Protein AF-A0A497PSB1-F1 (afdb_monomer_lite)

Secondary structure (DSSP, 8-state):
-HHHHHHHHHHHHHHHHHTT-HHHHHHHHHHHHHHHHHTT-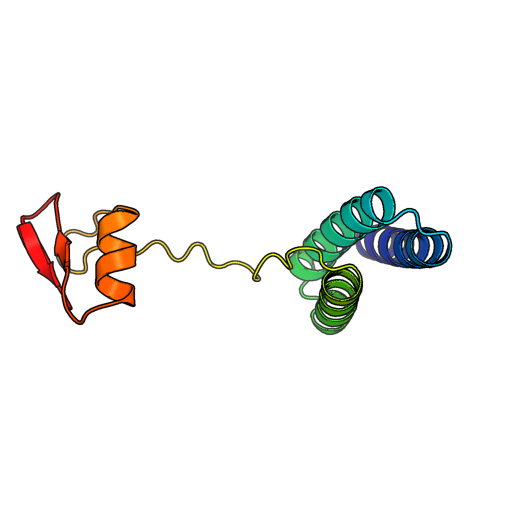HHHHHHHHHHHHHTT-----SS-----B-TTT-PBPPHHHHHHHHHSS-EE-TTT--EE-

Sequence (101 aa):
DKWYTAWNAFGLANALRGMGRLEDARSLLQEALESFRAQNQNTFADWVEKALADIGADVPSPGELRVWLCPLCGSKFTADQVTSLKSGPTATCEYCGTATG

pLDDT: mean 89.42, std 10.65, range [48.12, 98.31]

Structure (mmCIF, N/CA/C/O backbone):
data_AF-A0A497PSB1-F1
#
_entry.id   AF-A0A497PSB1-F1
#
loop_
_atom_site.group_PDB
_atom_site.id
_atom_site.type_symbol
_atom_site.label_atom_id
_atom_site.label_alt_id
_atom_site.label_comp_id
_atom_site.label_asym_id
_atom_site.label_entity_id
_atom_site.label_seq_id
_atom_site.pdbx_PDB_ins_code
_atom_site.Cartn_x
_atom_site.Cartn_y
_atom_site.Cartn_z
_atom_site.occupancy
_atom_site.B_iso_or_equiv
_atom_site.auth_seq_id
_atom_site.auth_comp_id
_atom_site.auth_asym_id
_atom_site.auth_atom_id
_atom_site.pdbx_PDB_model_num
ATOM 1 N N . ASP A 1 1 ? 20.134 5.102 6.732 1.00 76.81 1 ASP A N 1
ATOM 2 C CA . ASP A 1 1 ? 19.955 3.819 6.034 1.00 76.81 1 ASP A CA 1
ATOM 3 C C . ASP A 1 1 ? 18.457 3.611 5.830 1.00 76.81 1 ASP A C 1
ATOM 5 O O . ASP A 1 1 ? 17.718 3.671 6.807 1.00 76.81 1 ASP A O 1
ATOM 9 N N . LYS A 1 2 ? 18.004 3.513 4.573 1.00 86.12 2 LYS A N 1
ATOM 10 C CA . LYS A 1 2 ? 16.574 3.541 4.208 1.00 86.12 2 LYS A CA 1
ATOM 11 C C . LYS A 1 2 ? 15.831 2.273 4.635 1.00 86.12 2 LYS A C 1
ATOM 13 O O . LYS A 1 2 ? 14.629 2.337 4.880 1.00 86.12 2 LYS A O 1
ATOM 18 N N . TRP A 1 3 ? 16.532 1.147 4.769 1.00 93.12 3 TRP A N 1
ATOM 19 C CA . TRP A 1 3 ? 15.918 -0.108 5.195 1.00 93.12 3 TRP A CA 1
ATOM 20 C C . TRP A 1 3 ? 15.488 -0.044 6.664 1.00 93.12 3 TRP A C 1
ATOM 22 O O . TRP A 1 3 ? 14.330 -0.308 6.980 1.00 93.12 3 TRP A O 1
ATOM 32 N N . TYR A 1 4 ? 16.381 0.400 7.558 1.00 95.00 4 TYR A N 1
ATOM 33 C CA . TYR A 1 4 ? 16.064 0.503 8.990 1.00 95.00 4 TYR A CA 1
ATOM 34 C C . TYR A 1 4 ? 14.954 1.517 9.269 1.00 95.00 4 TYR A C 1
ATOM 36 O O . TYR A 1 4 ? 14.143 1.299 10.164 1.00 95.00 4 TYR A O 1
ATOM 44 N N . THR A 1 5 ? 14.877 2.607 8.500 1.00 96.38 5 THR A N 1
ATOM 45 C CA . THR A 1 5 ? 13.768 3.565 8.613 1.00 96.38 5 THR A CA 1
ATOM 46 C C . THR A 1 5 ? 12.428 2.903 8.289 1.00 96.38 5 THR A C 1
ATOM 48 O O . THR A 1 5 ? 11.497 3.028 9.079 1.00 96.38 5 THR A O 1
ATOM 51 N N . ALA A 1 6 ? 12.345 2.144 7.191 1.00 96.75 6 ALA A N 1
ATOM 52 C CA . ALA A 1 6 ? 11.129 1.424 6.809 1.00 96.75 6 ALA A CA 1
ATOM 53 C C . ALA A 1 6 ? 10.745 0.346 7.836 1.00 96.75 6 ALA A C 1
ATOM 55 O O . ALA A 1 6 ? 9.581 0.221 8.214 1.00 96.75 6 ALA A O 1
ATOM 56 N N . TRP A 1 7 ? 11.735 -0.391 8.347 1.00 97.56 7 TRP A N 1
ATOM 57 C CA . TRP A 1 7 ? 11.530 -1.393 9.392 1.00 97.56 7 TRP A CA 1
ATOM 58 C C . TRP A 1 7 ? 10.996 -0.782 10.693 1.00 97.56 7 TRP A C 1
ATOM 60 O O . TRP A 1 7 ? 10.028 -1.280 11.270 1.00 97.56 7 TRP A O 1
ATOM 70 N N . ASN A 1 8 ? 11.577 0.337 11.128 1.00 97.81 8 ASN A N 1
ATOM 71 C CA . ASN A 1 8 ? 11.131 1.043 12.325 1.00 97.81 8 ASN A CA 1
ATOM 72 C C . ASN A 1 8 ? 9.726 1.639 12.145 1.00 97.81 8 ASN A C 1
ATOM 74 O O . ASN A 1 8 ? 8.917 1.554 13.069 1.00 97.81 8 ASN A O 1
ATOM 78 N N . ALA A 1 9 ? 9.413 2.184 10.963 1.00 97.31 9 ALA A N 1
ATOM 79 C CA . ALA A 1 9 ? 8.074 2.670 10.631 1.00 97.31 9 ALA A CA 1
ATOM 80 C C . ALA A 1 9 ? 7.037 1.539 10.695 1.00 97.31 9 ALA A C 1
ATOM 82 O O . ALA A 1 9 ? 5.999 1.696 11.338 1.00 97.31 9 ALA A O 1
ATOM 83 N N . PHE A 1 10 ? 7.348 0.366 10.131 1.00 97.81 10 PHE A N 1
ATOM 84 C CA . PHE A 1 10 ? 6.477 -0.808 10.209 1.00 97.81 10 PHE A CA 1
ATOM 85 C C . PHE A 1 10 ? 6.252 -1.279 11.655 1.00 97.81 10 PHE A C 1
ATOM 87 O O . PHE A 1 10 ? 5.119 -1.547 12.061 1.00 97.81 10 PHE A O 1
ATOM 94 N N . GLY A 1 11 ? 7.315 -1.342 12.462 1.00 98.00 11 GLY A N 1
ATOM 95 C CA . GLY A 1 11 ? 7.220 -1.699 13.879 1.00 98.00 11 GLY A CA 1
ATOM 96 C C . GLY A 1 11 ? 6.339 -0.730 14.676 1.00 98.00 11 GLY A C 1
ATOM 97 O O . GLY A 1 11 ? 5.445 -1.160 15.408 1.00 98.00 11 GLY A O 1
ATOM 98 N N . LEU A 1 12 ? 6.540 0.577 14.489 1.00 98.31 12 LEU A N 1
ATOM 99 C CA . LEU A 1 12 ? 5.734 1.613 15.135 1.00 98.31 12 LEU A CA 1
ATOM 100 C C . LEU A 1 12 ? 4.266 1.552 14.692 1.00 98.31 12 LEU A C 1
ATOM 102 O O . LEU A 1 12 ? 3.368 1.654 15.529 1.00 98.31 12 LEU A O 1
ATOM 106 N N . ALA A 1 13 ? 4.011 1.325 13.404 1.00 97.88 13 ALA A N 1
ATOM 107 C CA . ALA A 1 13 ? 2.659 1.195 12.884 1.00 97.88 13 ALA A CA 1
ATOM 108 C C . ALA A 1 13 ? 1.906 0.008 13.504 1.00 97.88 13 ALA A C 1
ATOM 110 O O . ALA A 1 13 ? 0.738 0.138 13.871 1.00 97.88 13 ALA A O 1
ATOM 111 N N . ASN A 1 14 ? 2.579 -1.128 13.708 1.00 98.06 14 ASN A N 1
ATOM 112 C CA . ASN A 1 14 ? 1.990 -2.281 14.392 1.00 98.06 14 ASN A CA 1
ATOM 113 C C . ASN A 1 14 ? 1.639 -1.977 15.857 1.00 98.06 14 ASN A C 1
ATOM 115 O O . ASN A 1 14 ? 0.582 -2.397 16.334 1.00 98.06 14 ASN A O 1
ATOM 119 N N . ALA A 1 15 ? 2.480 -1.213 16.561 1.00 98.25 15 ALA A N 1
ATOM 120 C CA . ALA A 1 15 ? 2.177 -0.765 17.919 1.00 98.25 15 ALA A CA 1
ATOM 121 C C . ALA A 1 15 ? 0.965 0.185 17.945 1.00 98.25 15 ALA A C 1
ATOM 123 O O . ALA A 1 15 ? 0.061 0.015 18.763 1.00 98.25 15 ALA A O 1
ATOM 124 N N . LEU A 1 16 ? 0.900 1.144 17.015 1.00 98.06 16 LEU A N 1
ATOM 125 C CA . LEU A 1 16 ? -0.234 2.065 16.868 1.00 98.06 16 LEU A CA 1
ATOM 126 C C . LEU A 1 16 ? -1.535 1.330 16.539 1.00 98.06 16 LEU A C 1
ATOM 128 O O . LEU A 1 16 ? -2.568 1.629 17.140 1.00 98.06 16 LEU A O 1
ATOM 132 N N . ARG A 1 17 ? -1.471 0.315 15.670 1.00 96.25 17 ARG A N 1
ATOM 133 C CA . ARG A 1 17 ? -2.595 -0.583 15.377 1.00 96.25 17 ARG A CA 1
ATOM 134 C C . ARG A 1 17 ? -3.104 -1.264 16.645 1.00 96.25 17 ARG A C 1
ATOM 136 O O . ARG A 1 17 ? -4.305 -1.252 16.892 1.00 96.25 17 ARG A O 1
ATOM 143 N N . GLY A 1 18 ? -2.204 -1.805 17.469 1.00 96.62 18 GLY A N 1
ATOM 144 C CA . GLY A 1 18 ? -2.556 -2.433 18.748 1.00 96.62 18 GLY A CA 1
ATOM 145 C C . GLY A 1 18 ? -3.221 -1.477 19.747 1.00 96.62 18 GLY A C 1
ATOM 146 O O . GLY A 1 18 ? -4.035 -1.908 20.557 1.00 96.62 18 GLY A O 1
ATOM 147 N N . MET A 1 19 ? -2.928 -0.177 19.655 1.00 97.62 19 MET A N 1
ATOM 148 C CA . MET A 1 19 ? -3.563 0.879 20.454 1.00 97.62 19 MET A CA 1
ATOM 149 C C . MET A 1 19 ? -4.849 1.445 19.821 1.00 97.62 19 MET A C 1
ATOM 151 O O . MET A 1 19 ? -5.418 2.396 20.352 1.00 97.62 19 MET A O 1
ATOM 155 N N . GLY A 1 20 ? -5.297 0.921 18.675 1.00 96.50 20 GLY A N 1
ATOM 156 C CA . GLY A 1 20 ? -6.478 1.415 17.956 1.00 96.50 20 GLY A CA 1
ATOM 157 C C . GLY A 1 20 ? -6.268 2.732 17.198 1.00 96.50 20 GLY A C 1
ATOM 158 O O . GLY A 1 20 ? -7.222 3.287 16.658 1.00 96.50 20 GLY A O 1
ATOM 159 N N . ARG A 1 21 ? -5.032 3.237 17.106 1.00 97.88 21 ARG A N 1
ATOM 160 C CA . ARG A 1 21 ? -4.684 4.457 16.356 1.00 97.88 21 ARG A CA 1
ATOM 161 C C . ARG A 1 21 ? -4.502 4.140 14.870 1.00 97.88 21 ARG A C 1
ATOM 163 O O . ARG A 1 21 ? -3.397 4.197 14.336 1.00 97.88 21 ARG A O 1
ATOM 170 N N . LEU A 1 22 ? -5.597 3.743 14.222 1.00 97.00 22 LEU A N 1
ATOM 171 C CA . LEU A 1 22 ? -5.565 3.150 12.881 1.00 97.00 22 LEU A CA 1
ATOM 172 C C . LEU A 1 22 ? -5.106 4.122 11.786 1.00 97.00 22 LEU A C 1
ATOM 174 O O . LEU A 1 22 ? -4.396 3.695 10.881 1.00 97.00 22 LEU A O 1
ATOM 178 N N . GLU A 1 23 ? -5.441 5.410 11.874 1.00 95.31 23 GLU A N 1
ATOM 179 C CA . GLU A 1 23 ? -5.014 6.405 10.873 1.00 95.31 23 GLU A CA 1
ATOM 180 C C . GLU A 1 23 ? -3.504 6.693 10.938 1.00 95.31 23 GLU A C 1
ATOM 182 O O . GLU A 1 23 ? -2.823 6.759 9.911 1.00 95.31 23 GLU A O 1
ATOM 187 N N . ASP A 1 24 ? -2.946 6.774 12.149 1.00 96.69 24 ASP A N 1
ATOM 188 C CA . ASP A 1 24 ? -1.500 6.937 12.334 1.00 96.69 24 ASP A CA 1
ATOM 189 C C . ASP A 1 24 ? -0.745 5.683 11.874 1.00 96.69 24 ASP A C 1
ATOM 191 O O . ASP A 1 24 ? 0.292 5.772 11.214 1.00 96.69 24 ASP A O 1
ATOM 195 N N . ALA A 1 25 ? -1.289 4.498 12.182 1.00 97.81 25 ALA A N 1
ATOM 196 C CA . ALA A 1 25 ? -0.750 3.233 11.699 1.00 97.81 25 ALA A CA 1
ATOM 197 C C . ALA A 1 25 ? -0.779 3.163 10.166 1.00 97.81 25 ALA A C 1
ATOM 199 O O . ALA A 1 25 ? 0.220 2.795 9.556 1.00 97.81 25 ALA A O 1
ATOM 200 N N . ARG A 1 26 ? -1.892 3.557 9.535 1.00 97.06 26 ARG A N 1
ATOM 201 C CA . ARG A 1 26 ? -2.046 3.576 8.075 1.00 97.06 26 ARG A CA 1
ATOM 202 C C . ARG A 1 26 ? -0.965 4.416 7.405 1.00 97.06 26 ARG A C 1
ATOM 204 O O . ARG A 1 26 ? -0.335 3.931 6.470 1.00 97.06 26 ARG A O 1
ATOM 211 N N . SER A 1 27 ? -0.744 5.634 7.896 1.00 96.12 27 SER A N 1
ATOM 212 C CA . SER A 1 27 ? 0.230 6.565 7.313 1.00 96.12 27 SER A CA 1
ATOM 213 C C . SER A 1 27 ? 1.641 5.961 7.319 1.00 96.12 27 SER A C 1
ATOM 215 O O . SER A 1 27 ? 2.298 5.883 6.284 1.00 96.12 27 SER A O 1
ATOM 217 N N . LEU A 1 28 ? 2.061 5.397 8.456 1.00 97.38 28 LEU A N 1
ATOM 218 C CA . LEU A 1 28 ? 3.370 4.749 8.582 1.00 97.38 28 LEU A CA 1
ATOM 219 C C . LEU A 1 28 ? 3.495 3.452 7.771 1.00 97.38 28 LEU A C 1
ATOM 221 O O . LEU A 1 28 ? 4.571 3.156 7.251 1.00 97.38 28 LEU A O 1
ATOM 225 N N . LEU A 1 29 ? 2.418 2.669 7.648 1.00 97.00 29 LEU A N 1
ATOM 226 C CA . LEU A 1 29 ? 2.409 1.481 6.793 1.00 97.00 29 LEU A CA 1
ATOM 227 C C . LEU A 1 29 ? 2.584 1.857 5.317 1.00 97.00 29 LEU A C 1
ATOM 229 O O . LEU A 1 29 ? 3.330 1.187 4.610 1.00 97.00 29 LEU A O 1
ATOM 233 N N . GLN A 1 30 ? 1.945 2.931 4.848 1.00 95.25 30 GLN A N 1
ATOM 234 C CA . GLN A 1 30 ? 2.096 3.397 3.466 1.00 95.25 30 GLN A CA 1
ATOM 235 C C . GLN A 1 30 ? 3.539 3.835 3.170 1.00 95.25 30 GLN A C 1
ATOM 237 O O . GLN A 1 30 ? 4.110 3.410 2.164 1.00 95.25 30 GLN A O 1
ATOM 242 N N . GLU A 1 31 ? 4.163 4.590 4.079 1.00 94.25 31 GLU A N 1
ATOM 243 C CA . GLU A 1 31 ? 5.573 4.994 3.963 1.00 94.25 31 GLU A CA 1
ATOM 244 C C . GLU A 1 31 ? 6.532 3.790 3.958 1.00 94.25 31 GLU A C 1
ATOM 246 O O . GLU A 1 31 ? 7.474 3.720 3.155 1.00 94.25 31 GLU A O 1
ATOM 251 N N . ALA A 1 32 ? 6.289 2.813 4.839 1.00 96.31 32 ALA A N 1
ATOM 252 C CA . ALA A 1 32 ? 7.079 1.588 4.900 1.00 96.31 32 ALA A CA 1
ATOM 253 C C . ALA A 1 32 ? 6.939 0.766 3.608 1.00 96.31 32 ALA A C 1
ATOM 255 O O . ALA A 1 32 ? 7.942 0.283 3.079 1.00 96.31 32 ALA A O 1
ATOM 256 N N . LEU A 1 33 ? 5.720 0.649 3.069 1.00 95.38 33 LEU A N 1
ATOM 257 C CA . LEU A 1 33 ? 5.441 -0.087 1.836 1.00 95.38 33 LEU A CA 1
ATOM 258 C C . LEU A 1 33 ? 6.178 0.513 0.637 1.00 95.38 33 LEU A C 1
ATOM 260 O O . LEU A 1 33 ? 6.826 -0.217 -0.117 1.00 95.38 33 LEU A O 1
ATOM 264 N N . GLU A 1 34 ? 6.110 1.835 0.473 1.00 93.12 34 GLU A N 1
ATOM 265 C CA . GLU A 1 34 ? 6.820 2.541 -0.596 1.00 93.12 34 GLU A CA 1
ATOM 266 C C . GLU A 1 34 ? 8.331 2.299 -0.499 1.00 93.12 34 GLU A C 1
ATOM 268 O O . GLU A 1 34 ? 8.976 1.921 -1.482 1.00 93.12 34 GLU A O 1
ATOM 273 N N . SER A 1 35 ? 8.889 2.421 0.709 1.00 94.44 35 SER A N 1
ATOM 274 C CA . SER A 1 35 ? 10.315 2.198 0.942 1.00 94.44 35 SER A CA 1
ATOM 275 C C . SER A 1 35 ? 10.749 0.757 0.672 1.00 94.44 35 SER A C 1
ATOM 277 O O . SER A 1 35 ? 11.808 0.551 0.074 1.00 94.44 35 SER A O 1
ATOM 279 N N . PHE A 1 36 ? 9.981 -0.254 1.091 1.00 94.94 36 PHE A N 1
ATOM 280 C CA . PHE A 1 36 ? 10.333 -1.654 0.833 1.00 94.94 36 PHE A CA 1
ATOM 281 C C . PHE A 1 36 ? 10.249 -2.001 -0.654 1.00 94.94 36 PHE A C 1
ATOM 283 O O . PHE A 1 36 ? 11.167 -2.634 -1.179 1.00 94.94 36 PHE A O 1
ATOM 290 N N . ARG A 1 37 ? 9.226 -1.517 -1.367 1.00 91.69 37 ARG A N 1
ATOM 291 C CA . ARG A 1 37 ? 9.114 -1.703 -2.822 1.00 91.69 37 ARG A CA 1
ATOM 292 C C . ARG A 1 37 ? 10.255 -1.041 -3.582 1.00 91.69 37 ARG A C 1
ATOM 294 O O . ARG A 1 37 ? 10.864 -1.683 -4.430 1.00 91.69 37 ARG A O 1
ATOM 301 N N . ALA A 1 38 ? 10.610 0.196 -3.233 1.00 91.00 38 ALA A N 1
ATOM 302 C CA . ALA A 1 38 ? 11.735 0.903 -3.849 1.00 91.00 38 ALA A CA 1
ATOM 303 C C . ALA A 1 38 ? 13.081 0.172 -3.667 1.00 91.00 38 ALA A C 1
ATOM 305 O O . ALA A 1 38 ? 14.014 0.377 -4.440 1.00 91.00 38 ALA A O 1
ATOM 306 N N . GLN A 1 39 ? 13.183 -0.681 -2.646 1.00 92.19 39 GLN A N 1
ATOM 307 C CA . GLN A 1 39 ? 14.370 -1.475 -2.330 1.00 92.19 39 GLN A CA 1
ATOM 308 C C . GLN A 1 39 ? 14.258 -2.942 -2.792 1.00 92.19 39 GLN A C 1
ATOM 310 O O . GLN A 1 39 ? 15.130 -3.741 -2.451 1.00 92.19 39 GLN A O 1
ATOM 315 N N . ASN A 1 40 ? 13.213 -3.306 -3.550 1.00 91.56 40 ASN A N 1
ATOM 316 C CA . ASN A 1 40 ? 12.901 -4.681 -3.976 1.00 91.56 40 ASN A CA 1
ATOM 317 C C . ASN A 1 40 ? 12.818 -5.687 -2.809 1.00 91.56 40 ASN A C 1
ATOM 319 O O . ASN A 1 40 ? 13.162 -6.861 -2.938 1.00 91.56 40 ASN A O 1
ATOM 323 N N . GLN A 1 41 ? 12.375 -5.218 -1.644 1.00 93.31 41 GLN A N 1
ATOM 324 C CA . GLN A 1 41 ? 12.237 -5.997 -0.416 1.00 93.31 41 GLN A CA 1
ATOM 325 C C . GLN A 1 41 ? 10.850 -6.654 -0.356 1.00 93.31 41 GLN A C 1
ATOM 327 O O . GLN A 1 41 ? 10.051 -6.359 0.531 1.00 93.31 41 GLN A O 1
ATOM 332 N N . ASN A 1 42 ? 10.560 -7.529 -1.323 1.00 90.81 42 ASN A N 1
ATOM 333 C CA . ASN A 1 42 ? 9.210 -8.055 -1.581 1.00 90.81 42 ASN A CA 1
ATOM 334 C C . ASN A 1 42 ? 8.579 -8.734 -0.359 1.00 90.81 42 ASN A C 1
ATOM 336 O O . ASN A 1 42 ? 7.454 -8.415 -0.007 1.00 90.81 42 ASN A O 1
ATOM 340 N N . THR A 1 43 ? 9.330 -9.569 0.366 1.00 94.44 43 THR A N 1
ATOM 341 C CA . THR A 1 43 ? 8.826 -10.235 1.580 1.00 94.44 43 THR A CA 1
ATOM 342 C C . THR A 1 43 ? 8.322 -9.239 2.627 1.00 94.44 43 THR A C 1
ATOM 344 O O . THR A 1 43 ? 7.311 -9.472 3.283 1.00 94.44 43 THR A O 1
ATOM 347 N N . PHE A 1 44 ? 9.026 -8.118 2.791 1.00 95.19 44 PHE A N 1
ATOM 348 C CA . PHE A 1 44 ? 8.646 -7.083 3.748 1.00 95.19 44 PHE A CA 1
ATOM 349 C C . PHE A 1 44 ? 7.477 -6.248 3.228 1.00 95.19 44 PHE A C 1
ATOM 351 O O . PHE A 1 44 ? 6.594 -5.899 4.006 1.00 95.19 44 PHE A O 1
ATOM 358 N N . ALA A 1 45 ? 7.440 -5.971 1.921 1.00 94.56 45 ALA A N 1
ATOM 359 C CA . ALA A 1 45 ? 6.294 -5.336 1.284 1.00 94.56 45 ALA A CA 1
ATOM 360 C C . ALA A 1 45 ? 5.018 -6.166 1.506 1.00 94.56 45 ALA A C 1
ATOM 362 O O . ALA A 1 45 ? 4.052 -5.624 2.033 1.00 94.56 45 ALA A O 1
ATOM 363 N N . ASP A 1 46 ? 5.048 -7.479 1.258 1.00 94.38 46 ASP A N 1
ATOM 364 C CA . ASP A 1 46 ? 3.905 -8.383 1.460 1.00 94.38 46 ASP A CA 1
ATOM 365 C C . ASP A 1 46 ? 3.372 -8.340 2.906 1.00 94.38 46 ASP A C 1
ATOM 367 O O . ASP A 1 46 ? 2.162 -8.359 3.152 1.00 94.38 46 ASP A O 1
ATOM 371 N N . TRP A 1 47 ? 4.268 -8.251 3.896 1.00 96.50 47 TRP A N 1
ATOM 372 C CA . TRP A 1 47 ? 3.876 -8.125 5.305 1.00 96.50 47 TRP A CA 1
ATOM 373 C C . TRP A 1 47 ? 3.177 -6.799 5.603 1.00 96.50 47 TRP A C 1
ATOM 375 O O . TRP A 1 47 ? 2.194 -6.773 6.347 1.00 96.50 47 TRP A O 1
ATOM 385 N N . VAL A 1 48 ? 3.666 -5.703 5.023 1.00 96.81 48 VAL A N 1
ATOM 386 C CA . VAL A 1 48 ? 3.062 -4.377 5.181 1.00 96.81 48 VAL A CA 1
ATOM 387 C C . VAL A 1 48 ? 1.712 -4.302 4.464 1.00 96.81 48 VAL A C 1
ATOM 389 O O . VAL A 1 48 ? 0.755 -3.772 5.025 1.00 96.81 48 VAL A O 1
ATOM 392 N N . GLU A 1 49 ? 1.596 -4.887 3.272 1.00 95.12 49 GLU A N 1
ATOM 393 C CA . GLU A 1 49 ? 0.339 -4.993 2.521 1.00 95.12 49 GLU A CA 1
ATOM 394 C C . GLU A 1 49 ? -0.728 -5.740 3.321 1.00 95.12 49 GLU A C 1
ATOM 396 O O . GLU A 1 49 ? -1.856 -5.264 3.464 1.00 95.12 49 GLU A O 1
ATOM 401 N N . LYS A 1 50 ? -0.358 -6.873 3.929 1.00 95.62 50 LYS A N 1
ATOM 402 C CA . LYS A 1 50 ? -1.252 -7.606 4.826 1.00 95.62 50 LYS A CA 1
ATOM 403 C C . LYS A 1 50 ? -1.683 -6.754 6.022 1.00 95.62 50 LYS A C 1
ATOM 405 O O . LYS A 1 50 ? -2.858 -6.756 6.375 1.00 95.62 50 LYS A O 1
ATOM 410 N N . ALA A 1 51 ? -0.761 -6.015 6.635 1.00 96.00 51 ALA A N 1
ATOM 411 C CA . ALA A 1 51 ? -1.082 -5.154 7.770 1.00 96.00 51 ALA A CA 1
ATOM 412 C C . ALA A 1 51 ? -2.031 -3.999 7.391 1.00 96.00 51 ALA A C 1
ATOM 414 O O . ALA A 1 51 ? -2.908 -3.663 8.187 1.00 96.00 51 ALA A O 1
ATOM 415 N N . LEU A 1 52 ? -1.895 -3.428 6.188 1.00 96.56 52 LEU A N 1
ATOM 416 C CA . LEU A 1 52 ? -2.833 -2.442 5.634 1.00 96.56 52 LEU A CA 1
ATOM 417 C C . LEU A 1 52 ? -4.222 -3.053 5.415 1.00 96.56 52 LEU A C 1
ATOM 419 O O . LEU A 1 52 ? -5.222 -2.474 5.843 1.00 96.56 52 LEU A O 1
ATOM 423 N N . ALA A 1 53 ? -4.284 -4.248 4.824 1.00 94.31 53 ALA A N 1
ATOM 424 C CA . ALA A 1 53 ? -5.541 -4.960 4.611 1.00 94.31 53 ALA A CA 1
ATOM 425 C C . ALA A 1 53 ? -6.252 -5.286 5.938 1.00 94.31 53 ALA A C 1
ATOM 427 O O . ALA A 1 53 ? -7.460 -5.085 6.056 1.00 94.31 53 ALA A O 1
ATOM 428 N N . ASP A 1 54 ? -5.506 -5.714 6.963 1.00 94.38 54 ASP A N 1
ATOM 429 C CA . ASP A 1 54 ? -6.046 -6.026 8.293 1.00 94.38 54 ASP A CA 1
ATOM 430 C C . ASP A 1 54 ? -6.708 -4.807 8.974 1.00 94.38 54 ASP A C 1
ATOM 432 O O . ASP A 1 54 ? -7.595 -4.982 9.808 1.00 94.38 54 ASP A O 1
ATOM 436 N N . ILE A 1 55 ? -6.288 -3.575 8.649 1.00 94.75 55 ILE A N 1
ATOM 437 C CA . ILE A 1 55 ? -6.900 -2.335 9.168 1.00 94.75 55 ILE A CA 1
ATOM 438 C C . ILE A 1 55 ? -7.946 -1.734 8.215 1.00 94.75 55 ILE A C 1
ATOM 440 O O . ILE A 1 55 ? -8.394 -0.606 8.428 1.00 94.75 55 ILE A O 1
ATOM 444 N N . GLY A 1 56 ? -8.316 -2.457 7.153 1.00 92.31 56 GLY A N 1
ATOM 445 C CA . GLY A 1 56 ? -9.264 -2.000 6.136 1.00 92.31 56 GLY A CA 1
ATOM 446 C C . GLY A 1 56 ? -8.758 -0.826 5.294 1.00 92.31 56 GLY A C 1
ATOM 447 O O . GLY A 1 56 ? -9.567 -0.077 4.747 1.00 92.31 56 GLY A O 1
ATOM 448 N N . ALA A 1 57 ? -7.440 -0.616 5.225 1.00 90.19 57 ALA A N 1
ATOM 449 C CA . ALA A 1 57 ? -6.848 0.389 4.354 1.00 90.19 57 ALA A CA 1
ATOM 450 C C . ALA A 1 57 ? -6.713 -0.149 2.924 1.00 90.19 57 ALA A C 1
ATOM 452 O O . ALA A 1 57 ? -6.493 -1.342 2.712 1.00 90.19 57 ALA A O 1
ATOM 453 N N . ASP A 1 58 ? -6.808 0.753 1.947 1.00 84.56 58 ASP A N 1
ATOM 454 C CA . ASP A 1 58 ? -6.462 0.434 0.565 1.00 84.56 58 ASP A CA 1
ATOM 455 C C . ASP A 1 58 ? -4.969 0.080 0.485 1.00 84.56 58 ASP A C 1
ATOM 457 O O . ASP A 1 58 ? -4.123 0.775 1.063 1.00 84.56 58 ASP A O 1
ATOM 461 N N . VAL A 1 59 ? -4.658 -1.016 -0.204 1.00 82.06 59 VAL A N 1
ATOM 462 C CA . VAL A 1 59 ? -3.294 -1.472 -0.453 1.00 82.06 59 VAL A CA 1
ATOM 463 C C . VAL A 1 59 ? -2.917 -0.977 -1.844 1.00 82.06 59 VAL A C 1
ATOM 465 O O . VAL A 1 59 ? -3.398 -1.531 -2.836 1.00 82.06 59 VAL A O 1
ATOM 468 N N . PRO A 1 60 ? -2.043 0.040 -1.963 1.00 67.56 60 PRO A N 1
ATOM 469 C CA . PRO A 1 60 ? -1.637 0.535 -3.270 1.00 67.56 60 PRO A CA 1
ATOM 470 C C . PRO A 1 60 ? -1.032 -0.623 -4.062 1.00 67.56 60 PRO A C 1
ATOM 472 O O . PRO A 1 60 ? -0.084 -1.228 -3.579 1.00 67.56 60 PRO A O 1
ATOM 475 N N . SER A 1 61 ? -1.525 -0.956 -5.255 1.00 61.47 61 SER A N 1
ATOM 476 C CA . SER A 1 61 ? -0.907 -1.995 -6.100 1.00 61.47 61 SER A CA 1
ATOM 477 C C . SER A 1 61 ? 0.540 -1.606 -6.454 1.00 61.47 61 SER A C 1
ATOM 479 O O . SER A 1 61 ? 0.783 -0.424 -6.725 1.00 61.47 61 SER A O 1
ATOM 481 N N . PRO A 1 62 ? 1.516 -2.538 -6.482 1.00 55.75 62 PRO A N 1
ATOM 482 C CA . PRO A 1 62 ? 2.868 -2.216 -6.920 1.00 55.75 62 PRO A CA 1
ATOM 483 C C . PRO A 1 62 ? 2.836 -1.720 -8.368 1.00 55.75 62 PRO A C 1
ATOM 485 O O . PRO A 1 62 ? 2.479 -2.460 -9.278 1.00 55.75 62 PRO A O 1
ATOM 488 N N . GLY A 1 63 ? 3.202 -0.456 -8.572 1.00 58.59 63 GLY A N 1
ATOM 489 C CA . GLY A 1 63 ? 3.883 -0.013 -9.784 1.00 58.59 63 GLY A CA 1
ATOM 490 C C . GLY A 1 63 ? 3.211 -0.262 -11.132 1.00 58.59 63 GLY A C 1
ATOM 491 O O . GLY A 1 63 ? 3.932 -0.442 -12.106 1.00 58.59 63 GLY A O 1
ATOM 492 N N . GLU A 1 64 ? 1.887 -0.204 -11.254 1.00 48.12 64 GLU A N 1
ATOM 493 C CA . GLU A 1 64 ? 1.280 -0.176 -12.583 1.00 48.12 64 GLU A CA 1
ATOM 494 C C . GLU A 1 64 ? 0.671 1.187 -12.884 1.00 48.12 64 GLU A C 1
ATOM 496 O O . GLU A 1 64 ? -0.533 1.425 -12.797 1.00 48.12 64 GLU A O 1
ATOM 501 N N . LEU A 1 65 ? 1.530 2.078 -13.379 1.00 52.50 65 LEU A N 1
ATOM 502 C CA . LEU A 1 65 ? 1.130 2.949 -14.476 1.00 52.50 65 LEU A CA 1
ATOM 503 C C . LEU A 1 65 ? 0.727 2.041 -15.657 1.00 52.50 65 LEU A C 1
ATOM 505 O O . LEU A 1 65 ? 1.455 1.930 -16.639 1.00 52.50 65 LEU A O 1
ATOM 509 N N . ARG A 1 66 ? -0.440 1.376 -15.577 1.00 61.62 66 ARG A N 1
ATOM 510 C CA . ARG A 1 66 ? -1.126 0.833 -16.756 1.00 61.62 66 ARG A CA 1
ATOM 511 C C . ARG A 1 66 ? -1.603 2.031 -17.555 1.00 61.62 66 ARG A C 1
ATOM 513 O O . ARG A 1 66 ? -2.759 2.445 -17.472 1.00 61.62 66 ARG A O 1
ATOM 520 N N . VAL A 1 67 ? -0.682 2.644 -18.284 1.00 75.81 67 VAL A N 1
ATOM 521 C CA . VAL A 1 67 ? -1.040 3.587 -19.327 1.00 75.81 67 VAL A CA 1
ATOM 522 C C . VAL A 1 67 ? -1.517 2.735 -20.487 1.00 75.81 67 VAL A C 1
ATOM 524 O O . VAL A 1 67 ? -0.733 2.106 -21.187 1.00 75.81 67 VAL A O 1
ATOM 527 N N . TRP A 1 68 ? -2.830 2.677 -20.648 1.00 82.81 68 TRP A N 1
ATOM 528 C CA . TRP A 1 68 ? -3.437 2.069 -21.816 1.00 82.81 68 TRP A CA 1
ATOM 529 C C . TRP A 1 68 ? -3.171 2.993 -23.002 1.00 82.81 68 TRP A C 1
ATOM 531 O O . TRP A 1 68 ? -3.569 4.159 -22.984 1.00 82.81 68 TRP A O 1
ATOM 541 N N . LEU A 1 69 ? -2.461 2.486 -24.006 1.00 89.50 69 LEU A N 1
ATOM 542 C CA . LEU A 1 69 ? -2.130 3.212 -25.228 1.00 89.50 69 LEU A CA 1
ATOM 543 C C . LEU A 1 69 ? -2.876 2.593 -26.406 1.00 89.50 69 LEU A C 1
ATOM 545 O O . LEU A 1 69 ? -2.990 1.371 -26.497 1.00 89.50 69 LEU A O 1
ATOM 549 N N . CYS A 1 70 ? -3.346 3.428 -27.329 1.00 92.00 70 CYS A N 1
ATOM 550 C CA . CYS A 1 70 ? -3.856 2.951 -28.605 1.00 92.00 70 CYS A CA 1
ATOM 551 C C . CYS A 1 70 ? -2.709 2.288 -29.392 1.00 92.00 70 CYS A C 1
ATOM 553 O O . CYS A 1 70 ? -1.703 2.954 -29.645 1.00 92.00 70 CYS A O 1
ATOM 555 N N . PRO A 1 71 ? -2.837 1.023 -29.832 1.00 90.31 71 PRO A N 1
ATOM 556 C CA . PRO A 1 71 ? -1.766 0.326 -30.543 1.00 90.31 71 PRO A CA 1
ATOM 557 C C . PRO A 1 71 ? -1.479 0.904 -31.934 1.00 90.31 71 PRO A C 1
ATOM 559 O O . PRO A 1 71 ? -0.420 0.626 -32.486 1.00 90.31 71 PRO A O 1
ATOM 562 N N . LEU A 1 72 ? -2.390 1.705 -32.506 1.00 93.31 72 LEU A N 1
ATOM 563 C CA . LEU A 1 72 ? -2.174 2.311 -33.820 1.00 93.31 72 LEU A CA 1
ATOM 564 C C . LEU A 1 72 ? -1.413 3.641 -33.748 1.00 93.31 72 LEU A C 1
ATOM 566 O O . LEU A 1 72 ? -0.505 3.868 -34.539 1.00 93.31 72 LEU A O 1
ATOM 570 N N . CYS A 1 73 ? -1.795 4.539 -32.838 1.00 94.06 73 CYS A N 1
ATOM 571 C CA . CYS A 1 73 ? -1.253 5.904 -32.797 1.00 94.06 73 CYS A CA 1
ATOM 572 C C . CYS A 1 73 ? -0.458 6.230 -31.527 1.00 94.06 73 CYS A C 1
ATOM 574 O O . CYS A 1 73 ? 0.109 7.315 -31.430 1.00 94.06 73 CYS A O 1
ATOM 576 N N . GLY A 1 74 ? -0.434 5.334 -30.537 1.00 90.75 74 GLY A N 1
ATOM 577 C CA . GLY A 1 74 ? 0.271 5.539 -29.272 1.00 90.75 74 GLY A CA 1
ATOM 578 C C . GLY A 1 74 ? -0.368 6.575 -28.345 1.00 90.75 74 GLY A C 1
ATOM 579 O O . GLY A 1 74 ? 0.219 6.901 -27.316 1.00 90.75 74 GLY A O 1
ATOM 580 N N . SER A 1 75 ? -1.556 7.105 -28.663 1.00 92.94 75 SER A N 1
ATOM 581 C CA . SER A 1 75 ? -2.250 8.032 -27.769 1.00 92.94 75 SER A CA 1
ATOM 582 C C . SER A 1 75 ? -2.715 7.317 -26.505 1.00 92.94 75 SER A C 1
ATOM 584 O O . SER A 1 75 ? -3.200 6.183 -26.558 1.00 92.94 75 SER A O 1
ATOM 586 N N . LYS A 1 76 ? -2.632 8.006 -25.369 1.00 92.00 76 LYS A N 1
ATOM 587 C CA . LYS A 1 76 ? -3.177 7.515 -24.104 1.00 92.00 76 LYS A CA 1
ATOM 588 C C . LYS A 1 76 ? -4.701 7.434 -24.174 1.00 92.00 76 LYS A C 1
ATOM 590 O O . LYS A 1 76 ? -5.348 8.413 -24.531 1.00 92.00 76 LYS A O 1
ATOM 595 N N . PHE A 1 77 ? -5.251 6.285 -23.799 1.00 90.00 77 PHE A N 1
ATOM 596 C CA . PHE A 1 77 ? -6.686 6.118 -23.616 1.00 90.00 77 PHE A CA 1
ATOM 597 C C . PHE A 1 77 ? -7.173 6.900 -22.387 1.00 90.00 77 PHE A C 1
ATOM 599 O O . PHE A 1 77 ? -6.503 6.957 -21.349 1.00 90.00 77 PHE A O 1
ATOM 606 N N . THR A 1 78 ? -8.355 7.499 -22.507 1.00 89.69 78 THR A N 1
ATOM 607 C CA . THR A 1 78 ? -9.0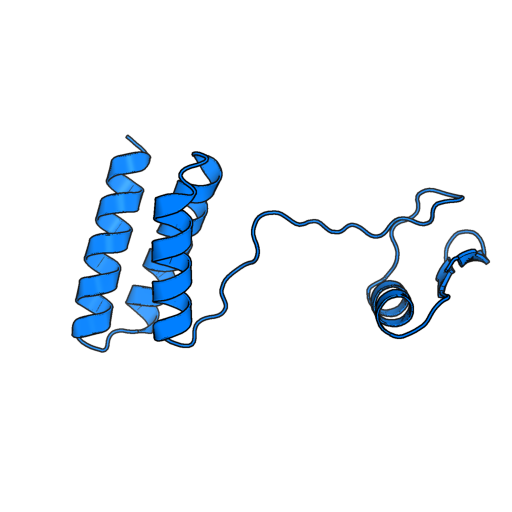79 8.162 -21.420 1.00 89.69 78 THR A CA 1
ATOM 608 C C . THR A 1 78 ? -9.591 7.142 -20.399 1.00 89.69 78 THR A C 1
ATOM 610 O O . THR A 1 78 ? -9.610 5.935 -20.649 1.00 89.69 78 THR A O 1
ATOM 613 N N . ALA A 1 79 ? -10.025 7.611 -19.225 1.00 85.75 79 ALA A N 1
ATOM 614 C CA . ALA A 1 79 ? -10.586 6.732 -18.196 1.00 85.75 79 ALA A CA 1
ATOM 615 C C . ALA A 1 79 ? -11.811 5.943 -18.704 1.00 85.75 79 ALA A C 1
ATOM 617 O O . ALA A 1 79 ? -11.956 4.762 -18.381 1.00 85.75 79 ALA A O 1
ATOM 618 N N . ASP A 1 80 ? -12.635 6.555 -19.556 1.00 86.69 80 ASP A N 1
ATOM 619 C CA . ASP A 1 80 ? -13.834 5.933 -20.124 1.00 86.69 80 ASP A CA 1
ATOM 620 C C . ASP A 1 80 ? -13.483 4.867 -21.169 1.00 86.69 80 ASP A C 1
ATOM 622 O O . ASP A 1 80 ? -14.045 3.768 -21.161 1.00 86.69 80 ASP A O 1
ATOM 626 N N . GLN A 1 81 ? -12.481 5.129 -22.014 1.00 88.50 81 GLN A N 1
ATOM 627 C CA . GLN A 1 81 ? -11.947 4.141 -22.957 1.00 88.50 81 GLN A CA 1
ATOM 628 C C . GLN A 1 81 ? -11.324 2.949 -22.229 1.00 88.50 81 GLN A C 1
ATOM 630 O O . GLN A 1 81 ? -11.568 1.805 -22.603 1.00 88.50 81 GLN A O 1
ATOM 635 N N . VAL A 1 82 ? -10.581 3.192 -21.146 1.00 87.31 82 VAL A N 1
ATOM 636 C CA . VAL A 1 82 ? -10.028 2.125 -20.298 1.00 87.31 82 VAL A CA 1
ATOM 637 C C . VAL A 1 82 ? -11.135 1.315 -19.627 1.00 87.31 82 VAL A C 1
ATOM 639 O O . VAL A 1 82 ? -11.041 0.092 -19.550 1.00 87.31 82 VAL A O 1
ATOM 642 N N . THR A 1 83 ? -12.193 1.968 -19.152 1.00 85.56 83 THR A N 1
ATOM 643 C CA . THR A 1 83 ? -13.347 1.283 -18.553 1.00 85.56 83 THR A CA 1
ATOM 644 C C . THR A 1 83 ? -14.076 0.428 -19.591 1.00 85.56 83 THR A C 1
ATOM 646 O O . THR A 1 83 ? -14.451 -0.708 -19.298 1.00 85.56 83 THR A O 1
ATOM 649 N N . SER A 1 84 ? -14.184 0.918 -20.829 1.00 84.88 84 SER A N 1
ATOM 650 C CA . SER A 1 84 ? -14.760 0.179 -21.958 1.00 84.88 84 SER A CA 1
ATOM 651 C C . SER A 1 84 ? -13.912 -1.041 -22.331 1.00 84.88 84 SER A C 1
ATOM 653 O O . SER A 1 84 ? -14.455 -2.131 -22.443 1.00 84.88 84 SER A O 1
ATOM 655 N N . LEU A 1 85 ? -12.583 -0.904 -22.409 1.00 83.19 85 LEU A N 1
ATOM 65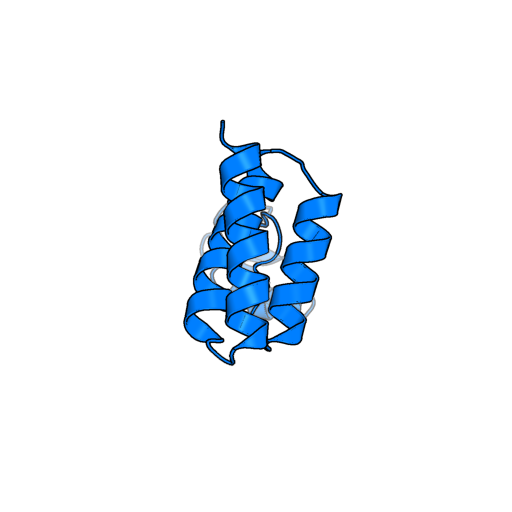6 C CA . LEU A 1 85 ? -11.651 -2.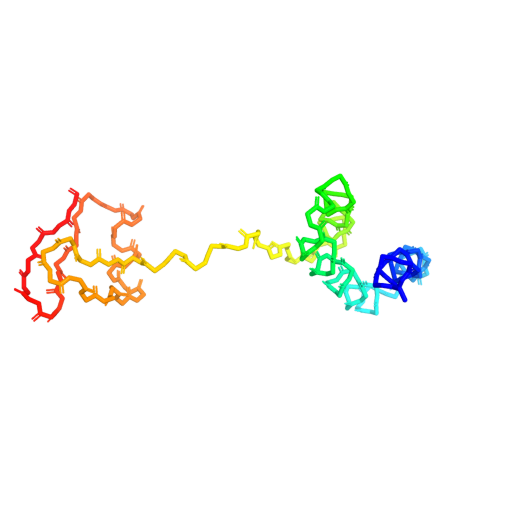017 -22.670 1.00 83.19 85 LEU A CA 1
ATOM 657 C C . LEU A 1 85 ? -11.625 -3.066 -21.549 1.00 83.19 85 LEU A C 1
ATOM 659 O O . LEU A 1 85 ? -11.337 -4.233 -21.790 1.00 83.19 85 LEU A O 1
ATOM 663 N N . LYS A 1 86 ? -11.896 -2.661 -20.303 1.00 82.50 86 LYS A N 1
ATOM 664 C CA . LYS A 1 86 ? -11.987 -3.587 -19.164 1.00 82.50 86 LYS A CA 1
ATOM 665 C C . LYS A 1 86 ? -13.312 -4.349 -19.117 1.00 82.50 86 LYS A C 1
ATOM 667 O O . LYS A 1 86 ? -13.338 -5.458 -18.593 1.00 82.50 86 LYS A O 1
ATOM 672 N N . SER A 1 87 ? -14.403 -3.738 -19.583 1.00 78.44 87 SER A N 1
ATOM 673 C CA . SER A 1 87 ? -15.768 -4.280 -19.476 1.00 78.44 87 SER A CA 1
ATOM 674 C C . SER A 1 87 ? -16.296 -4.911 -20.767 1.00 78.44 87 SER A C 1
ATOM 676 O O . SER A 1 87 ? -17.239 -5.698 -20.715 1.00 78.44 87 SER A O 1
ATOM 678 N N . GLY A 1 88 ? -15.686 -4.609 -21.912 1.00 72.38 88 GLY A N 1
ATOM 679 C CA . GLY A 1 88 ? -16.063 -5.124 -23.221 1.00 72.38 88 GLY A CA 1
ATOM 680 C C . GLY A 1 88 ? -14.858 -5.291 -24.153 1.00 72.38 88 GLY A C 1
ATOM 681 O O . GLY A 1 88 ? -13.762 -4.828 -23.847 1.00 72.38 88 GLY A O 1
ATOM 682 N N . PRO A 1 89 ? -15.045 -5.961 -25.303 1.00 76.69 89 PRO A N 1
ATOM 683 C CA . PRO A 1 89 ? -13.946 -6.376 -26.163 1.00 76.69 89 PRO A CA 1
ATOM 684 C C . PRO A 1 89 ? -13.479 -5.289 -27.128 1.00 76.69 89 PRO A C 1
ATOM 686 O O . PRO A 1 89 ? -12.707 -5.626 -27.999 1.00 76.69 89 PRO A O 1
ATOM 689 N N . THR A 1 90 ? -13.968 -4.043 -27.071 1.00 84.19 90 THR A N 1
ATOM 690 C CA . THR A 1 90 ? -13.555 -2.980 -28.008 1.00 84.19 90 THR A CA 1
ATOM 691 C C . THR A 1 90 ? -13.754 -1.577 -27.426 1.00 84.19 90 THR A C 1
ATOM 693 O O . THR A 1 90 ? -14.809 -1.293 -26.863 1.00 84.19 90 THR A O 1
ATOM 696 N N . ALA A 1 91 ? -12.807 -0.668 -27.666 1.00 87.06 91 ALA A N 1
ATOM 697 C CA . ALA A 1 91 ? -12.949 0.777 -27.505 1.00 87.06 91 ALA A CA 1
ATOM 698 C C . ALA A 1 91 ? -12.410 1.535 -28.729 1.00 87.06 91 ALA A C 1
ATOM 700 O O . ALA A 1 91 ? -11.383 1.173 -29.312 1.00 87.06 91 ALA A O 1
ATOM 701 N N . THR A 1 92 ? -13.088 2.623 -29.094 1.00 92.62 92 THR A N 1
ATOM 702 C CA . THR A 1 92 ? -12.652 3.532 -30.161 1.00 92.62 92 THR A CA 1
ATOM 703 C C . THR A 1 92 ? -11.713 4.587 -29.595 1.00 92.62 92 THR A C 1
ATOM 705 O O . THR A 1 92 ? -12.077 5.326 -28.682 1.00 92.62 92 THR A O 1
ATOM 708 N N . CYS A 1 93 ? -10.506 4.671 -30.149 1.00 92.50 93 CYS A N 1
ATOM 709 C CA . CYS A 1 93 ? -9.543 5.718 -29.848 1.00 92.50 93 CYS A CA 1
ATOM 710 C C . CYS A 1 93 ? -10.077 7.086 -30.295 1.00 92.50 93 CYS A C 1
ATOM 712 O O . CYS A 1 93 ? -10.372 7.296 -31.465 1.00 92.50 93 CYS A O 1
ATOM 714 N N . GLU A 1 94 ? -10.147 8.034 -29.369 1.00 92.94 94 GLU A N 1
ATOM 715 C CA . GLU A 1 94 ? -10.643 9.399 -29.599 1.00 92.94 94 GLU A CA 1
ATOM 716 C C . GLU A 1 94 ? -9.660 10.244 -30.412 1.00 92.94 94 GLU A C 1
ATOM 718 O O . GLU A 1 94 ? -10.059 11.217 -31.042 1.00 92.94 94 GLU A O 1
ATOM 723 N N . TYR A 1 95 ? -8.376 9.871 -30.423 1.00 93.75 95 TYR A N 1
ATOM 724 C CA . TYR A 1 95 ? -7.357 10.606 -31.164 1.00 93.75 95 TYR A CA 1
ATOM 725 C C . TYR A 1 95 ? -7.326 10.227 -32.650 1.00 93.75 95 TYR A C 1
ATOM 727 O O . TYR A 1 95 ? -7.361 11.100 -33.511 1.00 93.75 95 TYR A O 1
ATOM 735 N N . CYS A 1 96 ? -7.255 8.929 -32.968 1.00 94.31 96 CYS A N 1
ATOM 736 C CA . CYS A 1 96 ? -7.128 8.451 -34.353 1.00 94.31 96 CYS A CA 1
ATOM 737 C C . CYS A 1 96 ? -8.388 7.766 -34.908 1.00 94.31 96 CYS A C 1
ATOM 739 O O . CYS A 1 96 ? -8.375 7.314 -36.050 1.00 94.31 96 CYS A O 1
ATOM 741 N N . GLY A 1 97 ? -9.451 7.625 -34.113 1.00 92.12 97 GLY A N 1
ATOM 742 C CA . GLY A 1 97 ? -10.709 6.989 -34.521 1.00 92.12 97 GLY A CA 1
ATOM 743 C C . GLY A 1 97 ? -10.661 5.463 -34.647 1.00 92.12 97 GLY A C 1
ATOM 744 O O . GLY A 1 97 ? -11.640 4.854 -35.067 1.00 92.12 97 GLY A O 1
ATOM 745 N N . THR A 1 98 ? -9.541 4.819 -34.312 1.00 90.88 98 THR A N 1
ATOM 746 C CA . THR A 1 98 ? -9.391 3.363 -34.467 1.00 90.88 98 THR A CA 1
ATOM 747 C C . THR A 1 98 ? -10.142 2.608 -33.382 1.00 90.88 98 THR A C 1
ATOM 749 O O . THR A 1 98 ? -9.928 2.862 -32.199 1.00 90.88 98 THR A O 1
ATOM 752 N N . ALA A 1 99 ? -10.980 1.650 -33.777 1.00 89.75 99 ALA A N 1
ATOM 753 C CA . ALA A 1 99 ? -11.567 0.678 -32.862 1.00 89.75 99 ALA A CA 1
ATOM 754 C C . ALA A 1 99 ? -10.537 -0.412 -32.532 1.00 89.75 99 ALA A C 1
ATOM 756 O O . ALA A 1 99 ? -9.964 -1.026 -33.430 1.00 89.75 99 ALA A O 1
ATOM 757 N N . 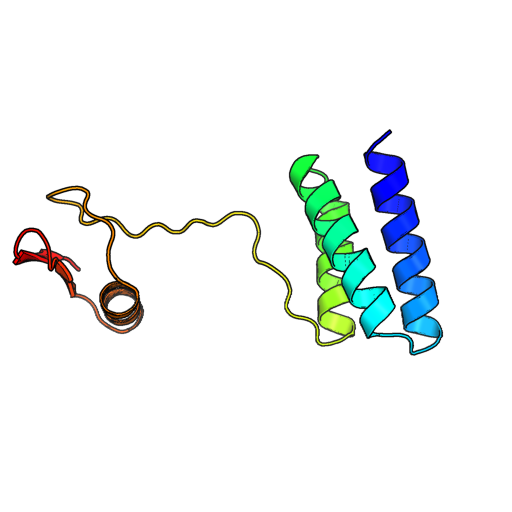THR A 1 100 ? -10.293 -0.630 -31.244 1.00 78.25 100 THR A N 1
ATOM 758 C CA . THR A 1 100 ? -9.261 -1.540 -30.725 1.00 78.25 100 THR A CA 1
ATOM 759 C C . THR A 1 100 ? -9.805 -2.349 -29.571 1.00 78.25 100 THR A C 1
ATOM 761 O O . THR A 1 100 ? -10.540 -1.803 -28.753 1.00 78.25 100 THR A O 1
ATOM 764 N N . GLY A 1 101 ? -9.468 -3.635 -29.526 1.00 68.06 101 GLY A N 1
ATOM 765 C CA . GLY A 1 101 ? -10.186 -4.616 -28.734 1.00 68.06 101 GLY A CA 1
ATOM 766 C C . GLY A 1 101 ? -9.496 -5.958 -28.639 1.00 68.06 101 GLY A C 1
ATOM 767 O O . GLY A 1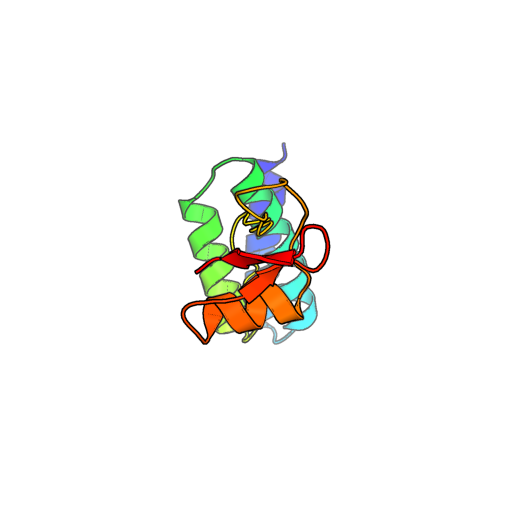 101 ? -9.097 -6.445 -29.720 1.00 68.06 101 GLY A O 1
#

Radius of gyration: 19.16 Å; chains: 1; bounding box: 36×21×55 Å

Foldseek 3Di:
DLLVQLVVLQVVLVVCVVVVVNVSSLVSLVSSLVSCVVVVVVVSNVVSQVVCVVSVHDRPPPDDPVQPADPPPRDGDDPVQVVCVVPHVWGADPPPRDIHD